Protein AF-0000000079194834 (afdb_homodimer)

pLDDT: mean 94.65, std 5.78, range [62.19, 98.75]

Organism: NCBI:txid347529

Solvent-accessible surface area (backbone atoms only — not comparable to full-atom values): 10210 Å² total; per-residue (Å²): 126,81,74,70,55,63,30,88,82,66,43,55,34,33,83,43,71,36,77,46,74,81,36,59,68,34,35,26,30,26,44,55,45,85,88,66,61,74,77,36,73,44,74,69,47,73,84,66,40,73,67,51,48,52,47,48,59,50,51,52,51,50,34,50,51,54,53,52,49,36,54,51,42,48,52,51,26,51,51,30,44,49,54,29,52,55,53,59,69,72,103,127,82,74,70,54,62,30,90,84,67,43,54,34,34,83,43,72,35,76,47,72,81,35,58,69,34,36,26,31,27,43,55,45,85,88,67,59,75,77,36,73,44,74,70,47,75,85,64,41,72,67,51,48,52,49,49,58,50,52,52,51,51,36,51,51,52,53,52,51,34,53,51,42,50,52,51,27,51,51,30,44,48,54,30,50,54,53,60,70,73,103

Structure (mmCIF, N/CA/C/O backbone):
data_AF-0000000079194834-model_v1
#
loop_
_entity.id
_entity.type
_entity.pdbx_description
1 polymer 'GRF-type domain-containing protein'
#
loop_
_atom_site.group_PDB
_atom_site.id
_atom_site.type_symbol
_atom_site.label_atom_id
_atom_site.label_alt_id
_atom_site.label_comp_id
_atom_site.label_asym_id
_atom_site.label_entity_id
_atom_site.label_seq_id
_atom_site.pdbx_PDB_ins_code
_atom_site.Cartn_x
_atom_site.Cartn_y
_atom_site.Cartn_z
_atom_site.occupancy
_atom_site.B_iso_or_equiv
_atom_site.auth_seq_id
_atom_site.auth_comp_id
_atom_site.auth_asym_id
_atom_site.auth_atom_id
_atom_site.pdbx_PDB_model_num
ATOM 1 N N . MET A 1 1 ? -18.844 7.949 21.25 1 62.19 1 MET A N 1
ATOM 2 C CA . MET A 1 1 ? -18.547 8.562 19.969 1 62.19 1 MET A CA 1
ATOM 3 C C . MET A 1 1 ? -19.75 9.359 19.453 1 62.19 1 MET A C 1
ATOM 5 O O . MET A 1 1 ? -20.891 8.992 19.703 1 62.19 1 MET A O 1
ATOM 9 N N . ALA A 1 2 ? -19.438 10.547 19.062 1 77.75 2 ALA A N 1
ATOM 10 C CA . ALA A 1 2 ? -20.531 11.375 18.578 1 77.75 2 ALA A CA 1
ATOM 11 C C . ALA A 1 2 ? -21.312 10.656 17.484 1 77.75 2 ALA A C 1
ATOM 13 O O . ALA A 1 2 ? -20.75 9.898 16.703 1 77.75 2 ALA A O 1
ATOM 14 N N . PRO A 1 3 ? -22.625 10.688 17.609 1 83.25 3 PRO A N 1
ATOM 15 C CA . PRO A 1 3 ? -23.406 10.039 16.562 1 83.25 3 PRO A CA 1
ATOM 16 C C . PRO A 1 3 ? -23.047 10.539 15.156 1 83.25 3 PRO A C 1
ATOM 18 O O . PRO A 1 3 ? -22.625 11.688 14.992 1 83.25 3 PRO A O 1
ATOM 21 N N . PRO A 1 4 ? -23.156 9.68 14.242 1 86.44 4 PRO A N 1
ATOM 22 C CA . PRO A 1 4 ? -22.859 10.125 12.875 1 86.44 4 PRO A CA 1
ATOM 23 C C . PRO A 1 4 ? -23.766 11.258 12.414 1 86.44 4 PRO A C 1
ATOM 25 O O . PRO A 1 4 ? -24.938 11.312 12.805 1 86.44 4 PRO A O 1
ATOM 28 N N . PRO A 1 5 ? -23.172 12.117 11.68 1 92.81 5 PRO A N 1
ATOM 29 C CA . PRO A 1 5 ? -23.969 13.234 11.18 1 92.81 5 PRO A CA 1
ATOM 30 C C . PRO A 1 5 ? -25.062 12.789 10.211 1 92.81 5 PRO A C 1
ATOM 32 O O . PRO A 1 5 ? -24.969 11.703 9.641 1 92.81 5 PRO A O 1
ATOM 35 N N . ARG A 1 6 ? -26.047 13.602 10.164 1 91.69 6 ARG A N 1
ATOM 36 C CA . ARG A 1 6 ? -27.094 13.367 9.164 1 91.69 6 ARG A CA 1
ATOM 37 C C . ARG A 1 6 ? -26.812 14.172 7.895 1 91.69 6 ARG A C 1
ATOM 39 O O . ARG A 1 6 ? -26.344 15.305 7.957 1 91.69 6 ARG A O 1
ATOM 46 N N . CYS A 1 7 ? -27.125 13.469 6.723 1 92.25 7 CYS A N 1
ATOM 47 C CA . CYS A 1 7 ? -26.859 14.18 5.477 1 92.25 7 CYS A CA 1
ATOM 48 C C . CYS A 1 7 ? -28 15.141 5.152 1 92.25 7 CYS A C 1
ATOM 50 O O . CYS A 1 7 ? -28.859 15.391 5.988 1 92.25 7 CYS A O 1
ATOM 52 N N . ASN A 1 8 ? -27.938 15.812 3.949 1 88.62 8 ASN A N 1
ATOM 53 C CA . ASN A 1 8 ? -28.875 16.844 3.543 1 88.62 8 ASN A CA 1
ATOM 54 C C . ASN A 1 8 ? -30.281 16.281 3.348 1 88.62 8 ASN A C 1
ATOM 56 O O . ASN A 1 8 ? -31.266 16.984 3.512 1 88.62 8 ASN A O 1
ATOM 60 N N . CYS A 1 9 ? -30.453 15 3.119 1 92.06 9 CYS A N 1
ATOM 61 C CA . CYS A 1 9 ? -31.75 14.375 2.867 1 92.06 9 CYS A CA 1
ATOM 62 C C . CYS A 1 9 ? -32.312 13.758 4.141 1 92.06 9 CYS A C 1
ATOM 64 O O . CYS A 1 9 ? -33.406 13.188 4.129 1 92.06 9 CYS A O 1
ATOM 66 N N . GLY A 1 10 ? -31.562 13.82 5.215 1 90.69 10 GLY A N 1
ATOM 67 C CA . GLY A 1 10 ? -32.031 13.344 6.508 1 90.69 10 GLY A CA 1
ATOM 68 C C . GLY A 1 10 ? -31.5 11.969 6.859 1 90.69 10 GLY A C 1
ATOM 69 O O . GLY A 1 10 ? -31.641 11.508 7.996 1 90.69 10 GLY A O 1
ATOM 70 N N . SER A 1 11 ? -30.844 11.383 5.969 1 91.62 11 SER A N 1
ATOM 71 C CA . SER A 1 11 ? -30.266 10.062 6.207 1 91.62 11 SER A CA 1
ATOM 72 C C . SER A 1 11 ? -28.984 10.156 7.023 1 91.62 11 SER A C 1
ATOM 74 O O . SER A 1 11 ? -28.375 11.227 7.121 1 91.62 11 SER A O 1
ATOM 76 N N . ILE A 1 12 ? -28.641 8.992 7.578 1 92.5 12 ILE A N 1
ATOM 77 C CA . ILE A 1 12 ? -27.438 8.953 8.383 1 92.5 12 ILE A CA 1
ATOM 78 C C . ILE A 1 12 ? -26.203 8.883 7.473 1 92.5 12 ILE A C 1
ATOM 80 O O . ILE A 1 12 ? -26.203 8.148 6.484 1 92.5 12 ILE A O 1
ATOM 84 N N . GLY A 1 13 ? -25.219 9.633 7.84 1 92.94 13 GLY A N 1
ATOM 85 C CA . GLY A 1 13 ? -23.969 9.594 7.082 1 92.94 13 GLY A CA 1
ATOM 86 C C . GLY A 1 13 ? -23.188 8.32 7.297 1 92.94 13 GLY A C 1
ATOM 87 O O . GLY A 1 13 ? -23.125 7.797 8.414 1 92.94 13 GLY A O 1
ATOM 88 N N . SER A 1 14 ? -22.609 7.828 6.215 1 93.62 14 SER A N 1
ATOM 89 C CA . SER A 1 14 ? -21.734 6.664 6.277 1 93.62 14 SER A CA 1
ATOM 90 C C . SER A 1 14 ? -20.281 7.047 6 1 93.62 14 SER A C 1
ATOM 92 O O . SER A 1 14 ? -20.016 7.918 5.168 1 93.62 14 SER A O 1
ATOM 94 N N . ILE A 1 15 ? -19.391 6.391 6.746 1 96.12 15 ILE A N 1
ATOM 95 C CA . ILE A 1 15 ? -17.984 6.719 6.578 1 96.12 15 ILE A CA 1
ATOM 96 C C . ILE A 1 15 ? -17.422 5.961 5.379 1 96.12 15 ILE A C 1
ATOM 98 O O . ILE A 1 15 ? -17.609 4.75 5.254 1 96.12 15 ILE A O 1
ATOM 102 N N . LYS A 1 16 ? -16.781 6.742 4.469 1 96 16 LYS A N 1
ATOM 103 C CA . LYS A 1 16 ? -16.078 6.199 3.309 1 96 16 LYS A CA 1
ATOM 104 C C . LYS A 1 16 ? -14.625 6.668 3.271 1 96 16 LYS A C 1
ATOM 106 O O . LYS A 1 16 ? -14.242 7.582 4.004 1 96 16 LYS A O 1
ATOM 111 N N . THR A 1 17 ? -13.898 5.906 2.502 1 98.06 17 THR A N 1
ATOM 112 C CA . THR A 1 17 ? -12.5 6.277 2.33 1 98.06 17 THR A CA 1
ATOM 113 C C . THR A 1 17 ? -12.258 6.836 0.931 1 98.06 17 THR A C 1
ATOM 115 O O . THR A 1 17 ? -12.672 6.234 -0.063 1 98.06 17 THR A O 1
ATOM 118 N N . SER A 1 18 ? -11.641 8.016 0.845 1 98.19 18 SER A N 1
ATOM 119 C CA . SER A 1 18 ? -11.273 8.633 -0.427 1 98.19 18 SER A CA 1
ATOM 120 C C . SER A 1 18 ? -9.945 8.078 -0.945 1 98.19 18 SER A C 1
ATOM 122 O O . SER A 1 18 ? -9.008 7.871 -0.173 1 98.19 18 SER A O 1
ATOM 124 N N . TRP A 1 19 ? -9.891 7.875 -2.23 1 98.12 19 TRP A N 1
ATOM 125 C CA . TRP A 1 19 ? -8.664 7.398 -2.848 1 98.12 19 TRP A CA 1
ATOM 126 C C . TRP A 1 19 ? -8.273 8.266 -4.039 1 98.12 19 TRP A C 1
ATOM 128 O O . TRP A 1 19 ? -7.586 7.809 -4.953 1 98.12 19 TRP A O 1
ATOM 138 N N . THR A 1 20 ? -8.75 9.414 -3.924 1 97.38 20 THR A N 1
ATOM 139 C CA . THR A 1 20 ? -8.352 10.383 -4.945 1 97.38 20 THR A CA 1
ATOM 140 C C . THR A 1 20 ? -6.91 10.828 -4.734 1 97.38 20 THR A C 1
ATOM 142 O O . THR A 1 20 ? -6.332 10.609 -3.668 1 97.38 20 THR A O 1
ATOM 145 N N . SER A 1 21 ? -6.309 11.5 -5.645 1 95.81 21 SER A N 1
ATOM 146 C CA . SER A 1 21 ? -4.914 11.93 -5.613 1 95.81 21 SER A CA 1
ATOM 147 C C . SER A 1 21 ? -4.668 12.922 -4.488 1 95.81 21 SER A C 1
ATOM 149 O O . SER A 1 21 ? -3.592 12.938 -3.887 1 95.81 21 SER A O 1
ATOM 151 N N . ARG A 1 22 ? -5.602 13.734 -4.172 1 96.31 22 ARG A N 1
ATOM 152 C CA . ARG A 1 22 ? -5.41 14.797 -3.184 1 96.31 22 ARG A CA 1
ATOM 153 C C . ARG A 1 22 ? -5.793 14.32 -1.787 1 96.31 22 ARG A C 1
ATOM 155 O O . ARG A 1 22 ? -5.445 14.953 -0.791 1 96.31 22 ARG A O 1
ATOM 162 N N . ASN A 1 23 ? -6.586 13.227 -1.711 1 98.25 23 ASN A N 1
ATOM 163 C CA . ASN A 1 23 ? -7.082 12.758 -0.423 1 98.25 23 ASN A CA 1
ATOM 164 C C . ASN A 1 23 ? -6.992 11.234 -0.31 1 98.25 23 ASN A C 1
ATOM 166 O O . ASN A 1 23 ? -7.977 10.578 0.031 1 98.25 23 ASN A O 1
ATOM 170 N N . PRO A 1 24 ? -5.828 10.734 -0.543 1 98.56 24 PRO A N 1
ATOM 171 C CA . PRO A 1 24 ? -5.75 9.273 -0.496 1 98.56 24 PRO A CA 1
ATOM 172 C C . PRO A 1 24 ? -5.863 8.719 0.924 1 98.56 24 PRO A C 1
ATOM 174 O O . PRO A 1 24 ? -5.066 9.078 1.794 1 98.56 24 PRO A O 1
ATOM 177 N N . GLY A 1 25 ? -6.82 7.906 1.105 1 98.5 25 GLY A N 1
ATOM 178 C CA . GLY A 1 25 ? -6.969 7.246 2.395 1 98.5 25 GLY A CA 1
ATOM 179 C C . GLY A 1 25 ? -7.766 8.07 3.393 1 98.5 25 GLY A C 1
ATOM 180 O O . GLY A 1 25 ? -8.047 7.605 4.5 1 98.5 25 GLY A O 1
ATOM 181 N N . ARG A 1 26 ? -8.078 9.305 3.039 1 98.75 26 ARG A N 1
ATOM 182 C CA . ARG A 1 26 ? -8.797 10.195 3.941 1 98.75 26 ARG A CA 1
ATOM 183 C C . ARG A 1 26 ? -10.25 9.766 4.094 1 98.75 26 ARG A C 1
ATOM 185 O O . ARG A 1 26 ? -10.906 9.406 3.111 1 98.75 26 ARG A O 1
ATOM 192 N N . ARG A 1 27 ? -10.695 9.906 5.355 1 98.31 27 ARG A N 1
ATOM 193 C CA . ARG A 1 27 ? -12.07 9.477 5.598 1 98.31 27 ARG A CA 1
ATOM 194 C C . ARG A 1 27 ? -13.031 10.664 5.555 1 98.31 27 ARG A C 1
ATOM 196 O O . ARG A 1 27 ? -12.648 11.789 5.887 1 98.31 27 ARG A O 1
ATOM 203 N N . PHE A 1 28 ? -14.242 10.266 5.043 1 97.5 28 PHE A N 1
ATOM 204 C CA . PHE A 1 28 ? -15.297 11.266 4.988 1 97.5 28 PHE A CA 1
ATOM 205 C C . PHE A 1 28 ? -16.672 10.625 5.164 1 97.5 28 PHE A C 1
ATOM 207 O O . PHE A 1 28 ? -16.828 9.422 4.941 1 97.5 28 PHE A O 1
ATOM 214 N N . TYR A 1 29 ? -17.609 11.406 5.645 1 96.38 29 TYR A N 1
ATOM 215 C CA . TYR A 1 29 ? -19.016 10.984 5.715 1 96.38 29 TYR A CA 1
ATOM 216 C C . TYR A 1 29 ? -19.719 11.242 4.395 1 96.38 29 TYR A C 1
ATOM 218 O O . TYR A 1 29 ? -19.562 12.305 3.791 1 96.38 29 TYR A O 1
ATOM 226 N N . SER A 1 30 ? -20.422 10.172 4.008 1 95.25 30 SER A N 1
ATOM 227 C CA . SER A 1 30 ? -21.266 10.289 2.824 1 95.25 30 SER A CA 1
ATOM 228 C C . SER A 1 30 ? -22.672 9.742 3.092 1 95.25 30 SER A C 1
ATOM 230 O O . SER A 1 30 ? -22.891 9.078 4.102 1 95.25 30 SER A O 1
ATOM 232 N N . CYS A 1 31 ? -23.531 10.195 2.188 1 95.31 31 CYS A N 1
ATOM 233 C CA . CYS A 1 31 ? -24.922 9.758 2.295 1 95.31 31 CYS A CA 1
ATOM 234 C C . CYS A 1 31 ? -25.031 8.242 2.17 1 95.31 31 CYS A C 1
ATOM 236 O O . CYS A 1 31 ? -24.391 7.645 1.295 1 95.31 31 CYS A O 1
ATOM 238 N N . SER A 1 32 ? -25.828 7.715 3.062 1 91.38 32 SER A N 1
ATOM 239 C CA . SER A 1 32 ? -25.953 6.262 3.123 1 91.38 32 SER A CA 1
ATOM 240 C C . SER A 1 32 ? -27.016 5.754 2.164 1 91.38 32 SER A C 1
ATOM 242 O O . SER A 1 32 ? -27.219 4.543 2.025 1 91.38 32 SER A O 1
ATOM 244 N N . ASN A 1 33 ? -27.688 6.734 1.607 1 88 33 ASN A N 1
ATOM 245 C CA . ASN A 1 33 ? -28.703 6.324 0.656 1 88 33 ASN A CA 1
ATOM 246 C C . ASN A 1 33 ? -28.094 5.711 -0.599 1 88 33 ASN A C 1
ATOM 248 O O . ASN A 1 33 ? -27.531 6.418 -1.432 1 88 33 ASN A O 1
ATOM 252 N N . LYS A 1 34 ? -28.234 4.453 -0.731 1 83.75 34 LYS A N 1
ATOM 253 C CA . LYS A 1 34 ? -27.594 3.721 -1.823 1 83.75 34 LYS A CA 1
ATOM 254 C C . LYS A 1 34 ? -28.25 4.047 -3.16 1 83.75 34 LYS A C 1
ATOM 256 O O . LYS A 1 34 ? -27.609 3.994 -4.207 1 83.75 34 LYS A O 1
ATOM 261 N N . GLU A 1 35 ? -29.562 4.352 -3.164 1 83.88 35 GLU A N 1
ATOM 262 C CA . GLU A 1 35 ? -30.328 4.582 -4.383 1 83.88 35 GLU A CA 1
ATOM 263 C C . GLU A 1 35 ? -30.156 6.012 -4.883 1 83.88 35 GLU A C 1
ATOM 265 O O . GLU A 1 35 ? -29.953 6.238 -6.074 1 83.88 35 GLU A O 1
ATOM 270 N N . GLN A 1 36 ? -30.234 6.969 -4.062 1 83.88 36 GLN A N 1
ATOM 271 C CA . GLN A 1 36 ? -30.141 8.383 -4.398 1 83.88 36 GLN A CA 1
ATOM 272 C C . GLN A 1 36 ? -29.266 9.133 -3.398 1 83.88 36 GLN A C 1
ATOM 274 O O . GLN A 1 36 ? -29.766 9.68 -2.412 1 83.88 36 GLN A O 1
ATOM 279 N N . ARG A 1 37 ? -27.953 9.227 -3.721 1 87.94 37 ARG A N 1
ATOM 280 C CA . ARG A 1 37 ? -27.062 9.961 -2.82 1 87.94 37 ARG A CA 1
ATOM 281 C C . ARG A 1 37 ? -27.266 11.469 -2.957 1 87.94 37 ARG A C 1
ATOM 283 O O . ARG A 1 37 ? -27.375 11.984 -4.07 1 87.94 37 ARG A O 1
ATOM 290 N N . CYS A 1 38 ? -27.422 12.195 -1.874 1 92.88 38 CYS A N 1
ATOM 291 C CA . CYS A 1 38 ? -27.734 13.617 -1.927 1 92.88 38 CYS A CA 1
ATOM 292 C C . CYS A 1 38 ? -26.484 14.461 -2.094 1 92.88 38 CYS A C 1
ATOM 294 O O . CYS A 1 38 ? -26.531 15.688 -1.996 1 92.88 38 CYS A O 1
ATOM 296 N N . GLY A 1 39 ? -25.328 13.844 -2.271 1 90.19 39 GLY A N 1
ATOM 297 C CA . GLY A 1 39 ? -24.094 14.562 -2.535 1 90.19 39 GLY A CA 1
ATOM 298 C C . GLY A 1 39 ? -23.438 15.078 -1.274 1 90.19 39 GLY A C 1
ATOM 299 O O . GLY A 1 39 ? -22.5 15.883 -1.345 1 90.19 39 GLY A O 1
ATOM 300 N N . PHE A 1 40 ? -24.031 14.656 -0.082 1 93.94 40 PHE A N 1
ATOM 301 C CA . PHE A 1 40 ? -23.484 15.094 1.198 1 93.94 40 PHE A CA 1
ATOM 302 C C . PHE A 1 40 ? -22.062 14.562 1.389 1 93.94 40 PHE A C 1
ATOM 304 O O . PHE A 1 40 ? -21.797 13.383 1.162 1 93.94 40 PHE A O 1
ATOM 311 N N . ILE A 1 41 ? -21.094 15.516 1.728 1 94.81 41 ILE A N 1
ATOM 312 C CA . ILE A 1 41 ? -19.719 15.148 2.061 1 94.81 41 ILE A CA 1
ATOM 313 C C . ILE A 1 41 ? -19.234 15.984 3.242 1 94.81 41 ILE A C 1
ATOM 315 O O . ILE A 1 41 ? -19.375 17.219 3.242 1 94.81 41 ILE A O 1
ATOM 319 N N . ARG A 1 42 ? -18.812 15.25 4.18 1 95.94 42 ARG A N 1
ATOM 320 C CA . ARG A 1 42 ? -18.172 15.883 5.324 1 95.94 42 ARG A CA 1
ATOM 321 C C . ARG A 1 42 ? -16.906 15.117 5.73 1 95.94 42 ARG A C 1
ATOM 323 O O . ARG A 1 42 ? -16.984 13.961 6.152 1 95.94 42 ARG A O 1
ATOM 330 N N . TRP A 1 43 ? -15.844 15.906 5.742 1 97.19 43 TRP A N 1
ATOM 331 C CA . TRP A 1 43 ? -14.578 15.25 6.02 1 97.19 43 TRP A CA 1
ATOM 332 C C . TRP A 1 43 ? -14.477 14.852 7.488 1 97.19 43 TRP A C 1
ATOM 334 O O . TRP A 1 43 ? -14.844 15.633 8.375 1 97.19 43 TRP A O 1
ATOM 344 N N . PHE A 1 44 ? -14.086 13.609 7.59 1 97 44 PHE A N 1
ATOM 345 C CA . PHE A 1 44 ? -13.836 13.062 8.922 1 97 44 PHE A CA 1
ATOM 346 C C . PHE A 1 44 ? -12.406 13.344 9.359 1 97 44 PHE A C 1
ATOM 348 O O . PHE A 1 44 ? -12.172 13.734 10.508 1 97 44 PHE A O 1
ATOM 355 N N . ASP A 1 45 ? -11.492 13.219 8.5 1 98.06 45 ASP A N 1
ATOM 356 C CA . ASP A 1 45 ? -10.07 13.438 8.758 1 98.06 45 ASP A CA 1
ATOM 357 C C . ASP A 1 45 ? -9.633 14.812 8.25 1 98.06 45 ASP A C 1
ATOM 359 O O . ASP A 1 45 ? -10.211 15.344 7.301 1 98.06 45 ASP A O 1
ATOM 363 N N . PRO A 1 46 ? -8.555 15.336 8.906 1 97.75 46 PRO A N 1
ATOM 364 C CA . PRO A 1 46 ? -7.93 16.516 8.305 1 97.75 46 PRO A CA 1
ATOM 365 C C . PRO A 1 46 ? -7.27 16.219 6.961 1 97.75 46 PRO A C 1
ATOM 367 O O . PRO A 1 46 ? -7.188 15.047 6.555 1 97.75 46 PRO A O 1
ATOM 370 N N . PRO A 1 47 ? -6.828 17.281 6.289 1 97.81 47 PRO A N 1
ATOM 371 C CA . PRO A 1 47 ? -6.133 17.031 5.023 1 97.81 47 PRO A CA 1
ATOM 372 C C . PRO A 1 47 ? -4.891 16.172 5.191 1 97.81 47 PRO A C 1
ATOM 374 O O . PRO A 1 47 ? -4.215 16.234 6.219 1 97.81 47 PRO A O 1
ATOM 377 N N . MET A 1 48 ? -4.633 15.5 4.145 1 98.31 48 MET A N 1
ATOM 378 C CA . MET A 1 48 ? -3.457 14.641 4.148 1 98.31 48 MET A CA 1
ATOM 379 C C . MET A 1 48 ? -2.18 15.453 3.982 1 98.31 48 MET A C 1
ATOM 381 O O . MET A 1 48 ? -2.17 16.469 3.279 1 98.31 48 MET A O 1
ATOM 385 N N . CYS A 1 49 ? -1.179 14.906 4.641 1 98.25 49 CYS A N 1
ATOM 386 C CA . CYS A 1 49 ? 0.109 15.586 4.512 1 98.25 49 CYS A CA 1
ATOM 387 C C . CYS A 1 49 ? 0.714 15.336 3.133 1 98.25 49 CYS A C 1
ATOM 389 O O . CYS A 1 49 ? 0.396 14.344 2.479 1 98.25 49 CYS A O 1
ATOM 391 N N . SER A 1 50 ? 1.56 16.203 2.682 1 97.75 50 SER A N 1
ATOM 392 C CA . SER A 1 50 ? 2.07 16.219 1.313 1 97.75 50 SER A CA 1
ATOM 393 C C . SER A 1 50 ? 2.764 14.906 0.962 1 97.75 50 SER A C 1
ATOM 395 O O . SER A 1 50 ? 2.572 14.367 -0.131 1 97.75 50 SER A O 1
ATOM 397 N N . ARG A 1 51 ? 3.6 14.422 1.825 1 98.31 51 ARG A N 1
ATOM 398 C CA . ARG A 1 51 ? 4.359 13.203 1.553 1 98.31 51 ARG A CA 1
ATOM 399 C C . ARG A 1 51 ? 3.432 12.023 1.315 1 98.31 51 ARG A C 1
ATOM 401 O O . ARG A 1 51 ? 3.674 11.203 0.425 1 98.31 51 ARG A O 1
ATOM 408 N N . SER A 1 52 ? 2.361 11.93 2.078 1 98.25 52 SER A N 1
ATOM 409 C CA . SER A 1 52 ? 1.444 10.797 1.942 1 98.25 52 SER A CA 1
ATOM 410 C C . SER A 1 52 ? 0.709 10.844 0.607 1 98.25 52 SER A C 1
ATOM 412 O O . SER A 1 52 ? 0.32 9.805 0.072 1 98.25 52 SER A O 1
ATOM 414 N N . MET A 1 53 ? 0.561 12 0.016 1 98.44 53 MET A N 1
ATOM 415 C CA . MET A 1 53 ? -0.121 12.133 -1.269 1 98.44 53 MET A CA 1
ATOM 41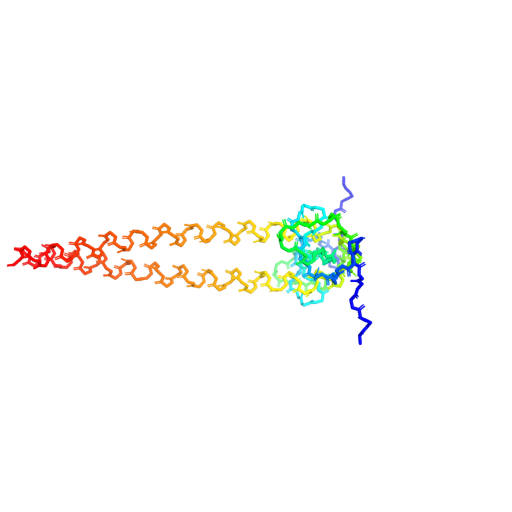6 C C . MET A 1 53 ? 0.743 11.594 -2.402 1 98.44 53 MET A C 1
ATOM 418 O O . MET A 1 53 ? 0.256 11.383 -3.514 1 98.44 53 MET A O 1
ATOM 422 N N . GLU A 1 54 ? 1.936 11.336 -2.092 1 98.06 54 GLU A N 1
ATOM 423 C CA . GLU A 1 54 ? 2.852 10.719 -3.049 1 98.06 54 GLU A CA 1
ATOM 424 C C . GLU A 1 54 ? 3.004 9.227 -2.781 1 98.06 54 GLU A C 1
ATOM 426 O O . GLU A 1 54 ? 2.91 8.414 -3.705 1 98.06 54 GLU A O 1
ATOM 431 N N . VAL A 1 55 ? 3.158 8.961 -1.498 1 98.62 55 VAL A N 1
ATOM 432 C CA . VAL A 1 55 ? 3.533 7.613 -1.09 1 98.62 55 VAL A CA 1
ATOM 433 C C . VAL A 1 55 ? 2.348 6.668 -1.272 1 98.62 55 VAL A C 1
ATOM 435 O O . VAL A 1 55 ? 2.502 5.562 -1.794 1 98.62 55 VAL A O 1
ATOM 438 N N . ILE A 1 56 ? 1.181 7.082 -0.873 1 98.75 56 ILE A N 1
ATOM 439 C CA . ILE A 1 56 ? 0.025 6.191 -0.834 1 98.75 56 ILE A CA 1
ATOM 440 C C . ILE A 1 56 ? -0.359 5.781 -2.254 1 98.75 56 ILE A C 1
ATOM 442 O O . ILE A 1 56 ? -0.508 4.594 -2.545 1 98.75 56 ILE A O 1
ATOM 446 N N . PRO A 1 57 ? -0.447 6.766 -3.201 1 98.5 57 PRO A N 1
ATOM 447 C CA . PRO A 1 57 ? -0.72 6.324 -4.57 1 98.5 57 PRO A CA 1
ATOM 448 C C . PRO A 1 57 ? 0.349 5.379 -5.113 1 98.5 57 PRO A C 1
ATOM 450 O O . PRO A 1 57 ? 0.035 4.449 -5.859 1 98.5 57 PRO A O 1
ATOM 453 N N . GLY A 1 58 ? 1.542 5.582 -4.824 1 98.38 58 GLY A N 1
ATOM 454 C CA . GLY A 1 58 ? 2.611 4.684 -5.227 1 98.38 58 GLY A CA 1
ATOM 455 C C . GLY A 1 58 ? 2.428 3.27 -4.711 1 98.38 58 GLY A C 1
ATOM 456 O O . GLY A 1 58 ? 2.547 2.307 -5.469 1 98.38 58 GLY A O 1
ATOM 457 N N . LEU A 1 59 ? 2.109 3.215 -3.477 1 98.19 59 LEU A N 1
ATOM 458 C CA . LEU A 1 59 ? 1.896 1.915 -2.852 1 98.19 59 LEU A CA 1
ATOM 459 C C . LEU A 1 59 ? 0.683 1.214 -3.453 1 98.19 59 LEU A C 1
ATOM 461 O O . LEU A 1 59 ? 0.712 0.003 -3.686 1 98.19 59 LEU A O 1
ATOM 465 N N . LEU A 1 60 ? -0.365 1.954 -3.686 1 97.88 60 LEU A N 1
ATOM 466 C CA . LEU A 1 60 ? -1.556 1.396 -4.316 1 97.88 60 LEU A CA 1
ATOM 467 C C . LEU A 1 60 ? -1.229 0.841 -5.699 1 97.88 60 LEU A C 1
ATOM 469 O O . LEU A 1 60 ? -1.64 -0.271 -6.039 1 97.88 60 LEU A O 1
ATOM 473 N N . ASN A 1 61 ? -0.497 1.577 -6.43 1 98.12 61 ASN A N 1
ATOM 474 C CA . ASN A 1 61 ? -0.102 1.128 -7.762 1 98.12 61 ASN A CA 1
ATOM 475 C C . ASN A 1 61 ? 0.749 -0.138 -7.695 1 98.12 61 ASN A C 1
ATOM 477 O O . ASN A 1 61 ? 0.55 -1.065 -8.484 1 98.12 61 ASN A O 1
ATOM 481 N N . SER A 1 62 ? 1.666 -0.097 -6.812 1 97.94 62 SER A N 1
ATOM 482 C CA . SER A 1 62 ? 2.502 -1.281 -6.637 1 97.94 62 SER A CA 1
ATOM 483 C C . SER A 1 62 ? 1.662 -2.5 -6.266 1 97.94 62 SER A C 1
ATOM 485 O O . SER A 1 62 ? 1.862 -3.586 -6.812 1 97.94 62 SER A O 1
ATOM 487 N N . LYS A 1 63 ? 0.808 -2.34 -5.336 1 97.69 63 LYS A N 1
ATOM 488 C CA . LYS A 1 63 ? -0.069 -3.436 -4.93 1 97.69 63 LYS A CA 1
ATOM 489 C C . LYS A 1 63 ? -0.879 -3.959 -6.113 1 97.69 63 LYS A C 1
ATOM 491 O O . LYS A 1 63 ? -1.011 -5.172 -6.293 1 97.69 63 LYS A O 1
ATOM 496 N N . ASN A 1 64 ? -1.411 -3.041 -6.891 1 97.56 64 ASN A N 1
ATOM 497 C CA . ASN A 1 64 ? -2.191 -3.432 -8.062 1 97.56 64 ASN A CA 1
ATOM 498 C C . ASN A 1 64 ? -1.36 -4.258 -9.039 1 97.56 64 ASN A C 1
ATOM 500 O O . ASN A 1 64 ? -1.863 -5.211 -9.633 1 97.56 64 ASN A O 1
ATOM 504 N N . GLN A 1 65 ? -0.174 -3.887 -9.18 1 97.81 65 GLN A N 1
ATOM 505 C CA . GLN A 1 65 ? 0.722 -4.617 -10.07 1 97.81 65 GLN A CA 1
ATOM 506 C C . GLN A 1 65 ? 0.934 -6.047 -9.578 1 97.81 65 GLN A C 1
ATOM 508 O O . GLN A 1 65 ? 0.88 -6.992 -10.367 1 97.81 65 GLN A O 1
ATOM 513 N N . VAL A 1 66 ? 1.174 -6.148 -8.312 1 97.94 66 VAL A N 1
ATOM 514 C CA . VAL A 1 66 ? 1.396 -7.469 -7.73 1 97.94 66 VAL A CA 1
ATOM 515 C C . VAL A 1 66 ? 0.116 -8.297 -7.824 1 97.94 66 VAL A C 1
ATOM 517 O O . VAL A 1 66 ? 0.167 -9.5 -8.078 1 97.94 66 VAL A O 1
ATOM 520 N N . ASP A 1 67 ? -1.019 -7.676 -7.688 1 97.38 67 ASP A N 1
ATOM 521 C CA . ASP A 1 67 ? -2.307 -8.352 -7.809 1 97.38 67 ASP A CA 1
ATOM 522 C C . ASP A 1 67 ? -2.518 -8.883 -9.227 1 97.38 67 ASP A C 1
ATOM 524 O O . ASP A 1 67 ? -3.039 -9.984 -9.406 1 97.38 67 ASP A O 1
ATOM 528 N N . ALA A 1 68 ? -2.146 -8.117 -10.18 1 97.69 68 ALA A N 1
ATOM 529 C CA . ALA A 1 68 ? -2.238 -8.562 -11.57 1 97.69 68 ALA A CA 1
ATOM 530 C C . ALA A 1 68 ? -1.351 -9.781 -11.82 1 97.69 68 ALA A C 1
ATOM 532 O O . ALA A 1 68 ? -1.748 -10.711 -12.516 1 97.69 68 ALA A O 1
ATOM 533 N N . LYS A 1 69 ? -0.175 -9.75 -11.281 1 97.81 69 LYS A N 1
ATOM 534 C CA . LYS A 1 69 ? 0.772 -10.844 -11.461 1 97.81 69 LYS A CA 1
ATOM 535 C C . LYS A 1 69 ? 0.223 -12.148 -10.883 1 97.81 69 LYS A C 1
ATOM 537 O O . LYS A 1 69 ? 0.424 -13.219 -11.453 1 97.81 69 LYS A O 1
ATOM 542 N N . ILE A 1 70 ? -0.444 -11.977 -9.719 1 97.56 70 ILE A N 1
ATOM 543 C CA . ILE A 1 70 ? -0.97 -13.188 -9.109 1 97.56 70 ILE A CA 1
ATOM 544 C C . ILE A 1 70 ? -1.997 -13.836 -10.031 1 97.56 70 ILE A C 1
ATOM 546 O O . ILE A 1 70 ? -2.047 -15.062 -10.156 1 97.56 70 ILE A O 1
ATOM 550 N N . LYS A 1 71 ? -2.863 -13.047 -10.648 1 97.31 71 LYS A N 1
ATOM 551 C CA . LYS A 1 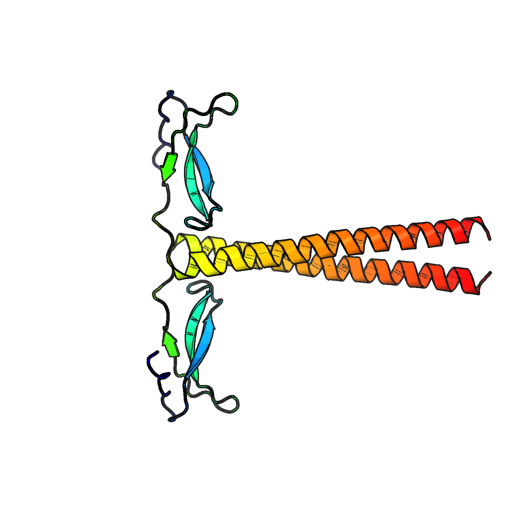71 ? -3.859 -13.57 -11.586 1 97.31 71 LYS A CA 1
ATOM 552 C C . LYS A 1 71 ? -3.193 -14.297 -12.75 1 97.31 71 LYS A C 1
ATOM 554 O O . LYS A 1 71 ? -3.646 -15.367 -13.164 1 97.31 71 LYS A O 1
ATOM 559 N N . GLU A 1 72 ? -2.168 -13.742 -13.219 1 97.38 72 GLU A N 1
ATOM 560 C CA . GLU A 1 72 ? -1.428 -14.328 -14.328 1 97.38 72 GLU A CA 1
ATOM 561 C C . GLU A 1 72 ? -0.85 -15.695 -13.945 1 97.38 72 GLU A C 1
ATOM 563 O O . GLU A 1 72 ? -1.009 -16.672 -14.68 1 97.38 72 GLU A O 1
ATOM 568 N N . VAL A 1 73 ? -0.225 -15.727 -12.781 1 97.88 73 VAL A N 1
ATOM 569 C CA . VAL A 1 73 ? 0.437 -16.953 -12.352 1 97.88 73 VAL A CA 1
ATOM 570 C C . VAL A 1 73 ? -0.608 -18.031 -12.062 1 97.88 73 VAL A C 1
ATOM 572 O O . VAL A 1 73 ? -0.377 -19.219 -12.32 1 97.88 73 VAL A O 1
ATOM 575 N N . GLU A 1 74 ? -1.657 -17.609 -11.531 1 97.88 74 GLU A N 1
ATOM 576 C CA . GLU A 1 74 ? -2.742 -18.562 -11.289 1 97.88 74 GLU A CA 1
ATOM 577 C C . GLU A 1 74 ? -3.256 -19.156 -1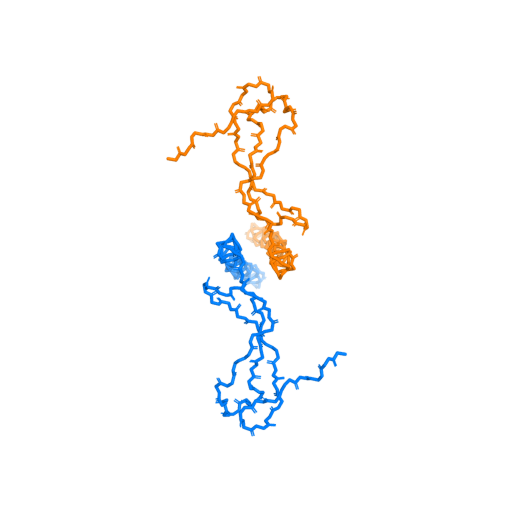2.594 1 97.88 74 GLU A C 1
ATOM 579 O O . GLU A 1 74 ? -3.547 -20.344 -12.672 1 97.88 74 GLU A O 1
ATOM 584 N N . HIS A 1 75 ? -3.408 -18.312 -13.578 1 97.94 75 HIS A N 1
ATOM 585 C CA . HIS A 1 75 ? -3.832 -18.781 -14.891 1 97.94 75 HIS A CA 1
ATOM 586 C C . HIS A 1 75 ? -2.84 -19.781 -15.469 1 97.94 75 HIS A C 1
ATOM 588 O O . HIS A 1 75 ? -3.238 -20.828 -16 1 97.94 75 HIS A O 1
ATOM 594 N N . GLU A 1 76 ? -1.639 -19.484 -15.32 1 97.5 76 GLU A N 1
ATOM 595 C CA . GLU A 1 76 ? -0.585 -20.375 -15.789 1 97.5 76 GLU A CA 1
ATOM 596 C C . GLU A 1 76 ? -0.636 -21.719 -15.062 1 97.5 76 GLU A C 1
ATOM 598 O O . GLU A 1 76 ? -0.518 -22.781 -15.688 1 97.5 76 GLU A O 1
ATOM 603 N N . ALA A 1 77 ? -0.799 -21.578 -13.742 1 97.94 77 ALA A N 1
ATOM 604 C CA . ALA A 1 77 ? -0.891 -22.812 -12.953 1 97.94 77 ALA A CA 1
ATOM 605 C C . ALA A 1 77 ? -2.059 -23.672 -13.414 1 97.94 77 ALA A C 1
ATOM 607 O O . ALA A 1 77 ? -1.936 -24.891 -13.508 1 97.94 77 ALA A O 1
ATOM 608 N N . ARG A 1 78 ? -3.129 -23.125 -13.695 1 97.69 78 ARG A N 1
ATOM 609 C CA . ARG A 1 78 ? -4.309 -23.844 -14.172 1 97.69 78 ARG A CA 1
ATOM 610 C C . ARG A 1 78 ? -4.039 -24.516 -15.508 1 97.69 78 ARG A C 1
ATOM 612 O O . ARG A 1 78 ? -4.469 -25.656 -15.734 1 97.69 78 ARG A O 1
ATOM 619 N N . LYS A 1 79 ? -3.367 -23.781 -16.344 1 97.88 79 LYS A N 1
ATOM 620 C CA . LYS A 1 79 ? -3.012 -24.328 -17.656 1 97.88 79 LYS A CA 1
ATOM 621 C C . LYS A 1 79 ? -2.154 -25.594 -17.5 1 97.88 79 LYS A C 1
ATOM 623 O O . LYS A 1 79 ? -2.42 -26.609 -18.125 1 97.88 79 LYS A O 1
ATOM 628 N N . TRP A 1 80 ? -1.209 -25.516 -16.594 1 97.62 80 TRP A N 1
ATOM 629 C CA . TRP A 1 80 ? -0.322 -26.656 -16.391 1 97.62 80 TRP A CA 1
ATOM 630 C C . TRP A 1 80 ? -1.073 -27.828 -15.758 1 97.62 80 TRP A C 1
ATOM 632 O O . TRP A 1 80 ? -0.836 -28.984 -16.109 1 97.62 80 TRP A O 1
ATOM 642 N N . LYS A 1 81 ? -1.903 -27.609 -14.875 1 97.19 81 LYS A N 1
ATOM 643 C CA . LYS A 1 81 ? -2.75 -28.641 -14.273 1 97.19 81 LYS A CA 1
ATOM 644 C C . LYS A 1 81 ? -3.609 -29.328 -15.328 1 97.19 81 LYS A C 1
ATOM 646 O O . LYS A 1 81 ? -3.689 -30.562 -15.359 1 97.19 81 LYS A O 1
ATOM 651 N N . LEU A 1 82 ? -4.188 -28.578 -16.188 1 97.31 82 LEU A N 1
ATOM 652 C CA . LEU A 1 82 ? -5.02 -29.109 -17.25 1 97.31 82 LEU A CA 1
ATOM 653 C C . LEU A 1 82 ? -4.195 -29.969 -18.203 1 97.31 82 LEU A C 1
ATOM 655 O O . LEU A 1 82 ? -4.609 -31.078 -18.578 1 97.31 82 LEU A O 1
ATOM 659 N N . LEU A 1 83 ? -3.096 -29.391 -18.594 1 96.44 83 LEU A N 1
ATOM 660 C CA . LEU A 1 83 ? -2.207 -30.125 -19.484 1 96.44 83 LEU A CA 1
ATOM 661 C C . LEU A 1 83 ? -1.781 -31.453 -18.844 1 96.44 83 LEU A C 1
ATOM 663 O O . LEU A 1 83 ? -1.731 -32.469 -19.516 1 96.44 83 LEU A O 1
ATOM 667 N N . PHE A 1 84 ? -1.465 -31.453 -17.562 1 97.12 84 PHE A N 1
ATOM 668 C CA . PHE A 1 84 ? -1.103 -32.656 -16.828 1 97.12 84 PHE A CA 1
ATOM 669 C C . PHE A 1 84 ? -2.246 -33.656 -16.844 1 97.12 84 PHE A C 1
ATOM 671 O O . PHE A 1 84 ? -2.043 -34.844 -17.156 1 97.12 84 PHE A O 1
ATOM 678 N N . PHE A 1 85 ? -3.439 -33.25 -16.625 1 96.19 85 PHE A N 1
ATOM 679 C CA . PHE A 1 85 ? -4.59 -34.156 -16.562 1 96.19 85 PHE A CA 1
ATOM 680 C C . PHE A 1 85 ? -4.922 -34.688 -17.938 1 96.19 85 PHE A C 1
ATOM 682 O O . PHE A 1 85 ? -5.266 -35.875 -18.078 1 96.19 85 PHE A O 1
ATOM 689 N N . ILE A 1 86 ? -4.812 -33.844 -18.953 1 95.56 86 ILE A N 1
ATOM 690 C CA . ILE A 1 86 ? -5.059 -34.281 -20.328 1 95.56 86 ILE A CA 1
ATOM 691 C C . ILE A 1 86 ? -4.062 -35.375 -20.719 1 95.56 86 ILE A C 1
ATOM 693 O O . ILE A 1 86 ? -4.445 -36.406 -21.297 1 95.56 86 ILE A O 1
ATOM 697 N N . THR A 1 87 ? -2.816 -35.188 -20.312 1 94.25 87 THR A N 1
ATOM 698 C CA . THR A 1 87 ? -1.79 -36.188 -20.625 1 94.25 87 THR A CA 1
ATOM 699 C C . THR A 1 87 ? -2.039 -37.469 -19.859 1 94.25 87 THR A C 1
ATOM 701 O O . THR A 1 87 ? -1.795 -38.562 -20.375 1 94.25 87 THR A O 1
ATOM 704 N N . CYS A 1 88 ? -2.57 -37.375 -18.625 1 92.56 88 CYS A N 1
ATOM 705 C CA . CYS A 1 88 ? -2.855 -38.531 -17.812 1 92.56 88 CYS A CA 1
ATOM 706 C C . CYS A 1 88 ? -3.992 -39.344 -18.422 1 92.56 88 CYS A C 1
ATOM 708 O O . CYS A 1 88 ? -3.963 -40.594 -18.375 1 92.56 88 CYS A O 1
ATOM 710 N N . VAL A 1 89 ? -4.91 -38.781 -19.031 1 92.56 89 VAL A N 1
ATOM 711 C CA . VAL A 1 89 ? -6.062 -39.469 -19.609 1 92.56 89 VAL A CA 1
ATOM 712 C C . VAL A 1 89 ? -5.652 -40.188 -20.906 1 92.56 89 VAL A C 1
ATOM 714 O O . VAL A 1 89 ? -6.188 -41.219 -21.25 1 92.56 89 VAL A O 1
ATOM 717 N N . ILE A 1 90 ? -4.742 -39.594 -21.594 1 88.5 90 ILE A N 1
ATOM 718 C CA . ILE A 1 90 ? -4.301 -40.125 -22.875 1 88.5 90 ILE A CA 1
ATOM 719 C C . ILE A 1 90 ? -3.412 -41.344 -22.656 1 88.5 90 ILE A C 1
ATOM 721 O O . ILE A 1 90 ? -3.32 -42.219 -23.516 1 88.5 90 ILE A O 1
ATOM 725 N N . ILE A 1 91 ? -2.9 -41.5 -21.469 1 76.69 91 ILE A N 1
ATOM 726 C CA . ILE A 1 91 ? -2.086 -42.688 -21.172 1 76.69 91 ILE A CA 1
ATOM 727 C C . ILE A 1 91 ? -2.99 -43.875 -20.844 1 76.69 91 ILE A C 1
ATOM 729 O O . ILE A 1 91 ? -2.746 -45 -21.312 1 76.69 91 ILE A O 1
ATOM 733 N N . MET B 1 1 ? 18.562 23.281 -5.844 1 62.22 1 MET B N 1
ATOM 734 C CA . MET B 1 1 ? 18.266 22.547 -4.613 1 62.22 1 MET B CA 1
ATOM 735 C C . MET B 1 1 ? 19.422 22.625 -3.631 1 62.22 1 MET B C 1
ATOM 737 O O . MET B 1 1 ? 20.594 22.672 -4.039 1 62.22 1 MET B O 1
ATOM 741 N N . ALA B 1 2 ? 19.078 22.969 -2.445 1 78 2 ALA B N 1
ATOM 742 C CA . ALA B 1 2 ? 20.156 23.078 -1.459 1 78 2 ALA B CA 1
ATOM 743 C C . ALA B 1 2 ? 21 21.812 -1.413 1 78 2 ALA B C 1
ATOM 745 O O . ALA B 1 2 ? 20.484 20.703 -1.617 1 78 2 ALA B O 1
ATOM 746 N N . PRO B 1 3 ? 22.281 21.984 -1.409 1 82.94 3 PRO B N 1
ATOM 747 C CA . PRO B 1 3 ? 23.125 20.797 -1.337 1 82.94 3 PRO B CA 1
ATOM 748 C C . PRO B 1 3 ? 22.781 19.906 -0.148 1 82.94 3 PRO B C 1
ATOM 750 O O . PRO B 1 3 ? 22.328 20.391 0.887 1 82.94 3 PRO B O 1
ATOM 753 N N . PRO B 1 4 ? 22.984 18.672 -0.358 1 86.44 4 PRO B N 1
ATOM 754 C CA . PRO B 1 4 ? 22.703 17.781 0.774 1 86.44 4 PRO B CA 1
ATOM 755 C C . PRO B 1 4 ? 23.578 18.078 1.984 1 86.44 4 PRO B C 1
ATOM 757 O O . PRO B 1 4 ? 24.734 18.5 1.827 1 86.44 4 PRO B O 1
ATOM 760 N N . PRO B 1 5 ? 22.984 17.938 3.096 1 92.69 5 PRO B N 1
ATOM 761 C CA . PRO B 1 5 ? 23.75 18.188 4.316 1 92.69 5 PRO B CA 1
ATOM 762 C C . PRO B 1 5 ? 24.891 17.203 4.52 1 92.69 5 PRO B C 1
ATOM 764 O O . PRO B 1 5 ? 24.875 16.109 3.936 1 92.69 5 PRO B O 1
ATOM 767 N N . ARG B 1 6 ? 25.844 17.672 5.219 1 91.62 6 ARG B N 1
ATOM 768 C CA . ARG B 1 6 ? 26.922 16.766 5.609 1 91.62 6 ARG B CA 1
ATOM 769 C C . ARG B 1 6 ? 26.641 16.141 6.973 1 91.62 6 ARG B C 1
ATOM 771 O O . ARG B 1 6 ? 26.109 16.797 7.867 1 91.62 6 ARG B O 1
ATOM 778 N N . CYS B 1 7 ? 27.016 14.797 7.043 1 92.31 7 CYS B N 1
ATOM 779 C CA . CYS B 1 7 ? 26.75 14.141 8.32 1 92.31 7 CYS B CA 1
ATOM 780 C C . CYS B 1 7 ? 27.859 14.461 9.328 1 92.31 7 CYS B C 1
ATOM 782 O O . CYS B 1 7 ? 28.672 15.344 9.094 1 92.31 7 CYS B O 1
ATOM 784 N N . ASN B 1 8 ? 27.781 13.836 10.555 1 88.94 8 ASN B N 1
ATOM 785 C CA .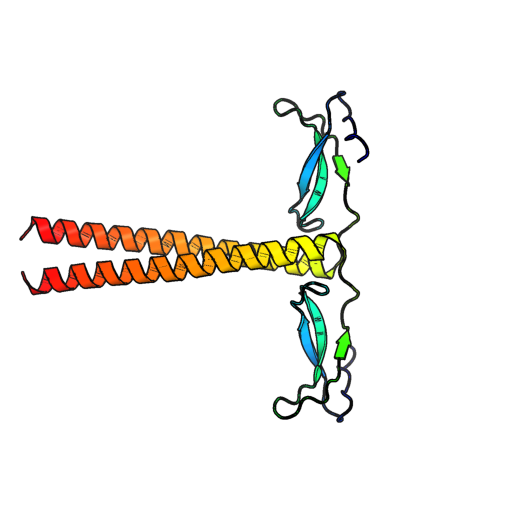 ASN B 1 8 ? 28.688 14.125 11.664 1 88.94 8 ASN B CA 1
ATOM 786 C C . ASN B 1 8 ? 30.109 13.719 11.344 1 88.94 8 ASN B C 1
ATOM 788 O O . ASN B 1 8 ? 31.062 14.297 11.875 1 88.94 8 ASN B O 1
ATOM 792 N N . CYS B 1 9 ? 30.375 12.828 10.391 1 92.31 9 CYS B N 1
ATOM 793 C CA . CYS B 1 9 ? 31.703 12.344 10.039 1 92.31 9 CYS B CA 1
ATOM 794 C C . CYS B 1 9 ? 32.25 13.078 8.828 1 92.31 9 CYS B C 1
ATOM 796 O O . CYS B 1 9 ? 33.375 12.805 8.383 1 92.31 9 CYS B O 1
ATOM 798 N N . GLY B 1 10 ? 31.453 13.961 8.258 1 90.56 10 GLY B N 1
ATOM 799 C CA . GLY B 1 10 ? 31.906 14.781 7.148 1 90.56 10 GLY B CA 1
ATOM 800 C C . GLY B 1 10 ? 31.422 14.273 5.801 1 90.56 10 GLY B C 1
ATOM 801 O O . GLY B 1 10 ? 31.562 14.961 4.785 1 90.56 10 GLY B O 1
ATOM 802 N N . SER B 1 11 ? 30.844 13.18 5.828 1 91.44 11 SER B N 1
ATOM 803 C CA . SER B 1 11 ? 30.312 12.609 4.59 1 91.44 11 SER B CA 1
ATOM 804 C C . SER B 1 11 ? 29 13.273 4.188 1 91.44 11 SER B C 1
ATOM 806 O O . SER B 1 11 ? 28.359 13.93 5.004 1 91.44 11 SER 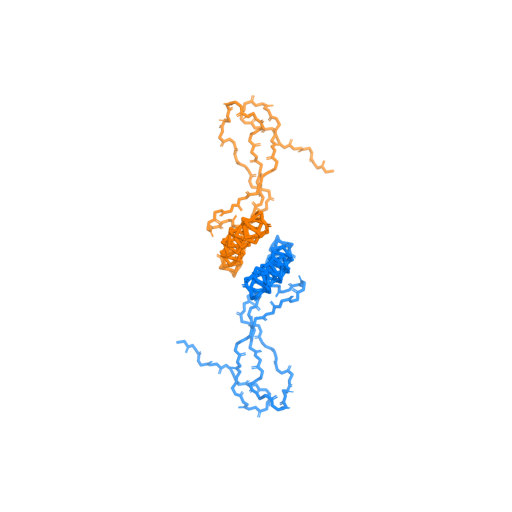B O 1
ATOM 808 N N . ILE B 1 12 ? 28.703 13.055 2.914 1 92.25 12 ILE B N 1
ATOM 809 C CA . ILE B 1 12 ? 27.469 13.633 2.406 1 92.25 12 ILE B CA 1
ATOM 810 C C . ILE B 1 12 ? 26.266 12.781 2.84 1 92.25 12 ILE B C 1
ATOM 812 O O . ILE B 1 12 ? 26.328 11.547 2.791 1 92.25 12 ILE B O 1
ATOM 816 N N . GLY B 1 13 ? 25.234 13.461 3.254 1 92.81 13 GLY B N 1
ATOM 817 C CA . GLY B 1 13 ? 24.016 12.75 3.621 1 92.81 13 GLY B CA 1
ATOM 818 C C . GLY B 1 13 ? 23.281 12.18 2.428 1 92.81 13 GLY B C 1
ATOM 819 O O . GLY B 1 13 ? 23.219 12.812 1.37 1 92.81 13 GLY B O 1
ATOM 820 N N . SER B 1 14 ? 22.766 10.984 2.631 1 93.62 14 SER B N 1
ATOM 821 C CA . SER B 1 14 ? 21.938 10.344 1.614 1 93.62 14 SER B CA 1
ATOM 822 C C . SER B 1 14 ? 20.484 10.258 2.055 1 93.62 14 SER B C 1
ATOM 824 O O . SER B 1 14 ? 20.203 10.055 3.236 1 93.62 14 SER B O 1
ATOM 826 N N . ILE B 1 15 ? 19.609 10.461 1.061 1 96.12 15 ILE B N 1
ATOM 827 C CA . ILE B 1 15 ? 18.188 10.445 1.396 1 96.12 15 ILE B CA 1
ATOM 828 C C . ILE B 1 15 ? 17.688 9 1.435 1 96.12 15 ILE B C 1
ATOM 830 O O . ILE B 1 15 ? 17.922 8.227 0.507 1 96.12 15 ILE B O 1
ATOM 834 N N . LYS B 1 16 ? 17.031 8.664 2.58 1 96.06 16 LYS B N 1
ATOM 835 C CA . LYS B 1 16 ? 16.391 7.367 2.77 1 96.06 16 LYS B CA 1
ATOM 836 C C . LYS B 1 16 ? 14.93 7.535 3.156 1 96.06 16 LYS B C 1
ATOM 838 O O . LYS B 1 16 ? 14.484 8.641 3.482 1 96.06 16 LYS B O 1
ATOM 843 N N . THR B 1 17 ? 14.234 6.41 2.959 1 98.06 17 THR B N 1
ATOM 844 C CA . THR B 1 17 ? 12.828 6.422 3.336 1 98.06 17 THR B CA 1
ATOM 845 C C . THR B 1 17 ? 12.594 5.566 4.578 1 98.06 17 THR B C 1
ATOM 847 O O . THR B 1 17 ? 13.055 4.426 4.652 1 98.06 17 THR B O 1
ATOM 850 N N . SER B 1 18 ? 11.93 6.141 5.582 1 98.19 18 SER B N 1
ATOM 851 C CA . SER B 1 18 ? 11.562 5.418 6.797 1 98.19 18 SER B CA 1
ATOM 852 C C . SER B 1 18 ? 10.281 4.625 6.602 1 98.19 18 SER B C 1
ATOM 854 O O . SER B 1 18 ? 9.336 5.113 5.977 1 98.19 18 SER B O 1
ATOM 856 N N . TRP B 1 19 ? 10.266 3.459 7.164 1 98.12 19 TRP B N 1
ATOM 857 C CA . TRP B 1 19 ? 9.07 2.629 7.09 1 98.12 19 TRP B CA 1
ATOM 858 C C . TRP B 1 19 ? 8.672 2.117 8.469 1 98.12 19 TRP B C 1
ATOM 860 O O . TRP B 1 19 ? 8.008 1.085 8.594 1 98.12 19 TRP B O 1
ATOM 870 N N . THR B 1 20 ? 9.102 2.885 9.383 1 97.38 20 THR B N 1
ATOM 871 C CA . THR B 1 20 ? 8.688 2.564 10.742 1 97.38 20 THR B CA 1
ATOM 872 C C . THR B 1 20 ? 7.223 2.924 10.969 1 97.38 20 THR B C 1
ATOM 874 O O . THR B 1 20 ? 6.633 3.666 10.18 1 97.38 20 THR B O 1
ATOM 877 N N . SER B 1 21 ? 6.609 2.539 12.008 1 95.75 21 SER B N 1
ATOM 878 C CA . SER B 1 21 ? 5.195 2.74 12.32 1 95.75 21 SER B CA 1
ATOM 879 C C . SER B 1 21 ? 4.879 4.223 12.5 1 95.75 21 SER B C 1
ATOM 881 O O . SER B 1 21 ? 3.785 4.676 12.148 1 95.75 21 SER B O 1
ATOM 883 N N . ARG B 1 22 ? 5.773 4.969 12.984 1 96.31 22 ARG B N 1
ATOM 884 C CA . ARG B 1 22 ? 5.504 6.371 13.297 1 96.31 22 ARG B CA 1
ATOM 885 C C . ARG B 1 22 ? 5.879 7.273 12.133 1 96.31 22 ARG B C 1
ATOM 887 O O . ARG B 1 22 ? 5.484 8.438 12.094 1 96.31 22 ARG B O 1
ATOM 894 N N . ASN B 1 23 ? 6.711 6.766 11.203 1 98.31 23 ASN B N 1
ATOM 895 C CA . ASN B 1 23 ? 7.199 7.586 10.102 1 98.31 23 ASN B CA 1
ATOM 896 C C . ASN B 1 23 ? 7.176 6.82 8.781 1 98.31 23 ASN B C 1
ATOM 898 O O . ASN B 1 23 ? 8.18 6.781 8.062 1 98.31 23 ASN B O 1
ATOM 902 N N . PRO B 1 24 ? 6.047 6.277 8.469 1 98.62 24 PRO B N 1
ATOM 903 C CA . PRO B 1 24 ? 6.039 5.488 7.238 1 98.62 24 PRO B CA 1
ATOM 904 C C . PRO B 1 24 ? 6.137 6.355 5.984 1 98.62 24 PRO B C 1
ATOM 906 O O . PRO B 1 24 ? 5.309 7.246 5.777 1 98.62 24 PRO B O 1
ATOM 909 N N . GLY B 1 25 ? 7.109 6.086 5.219 1 98.56 25 GLY B N 1
ATOM 910 C CA . GLY B 1 25 ? 7.254 6.785 3.953 1 98.56 25 GLY B CA 1
ATOM 911 C C . GLY B 1 25 ? 7.992 8.102 4.082 1 98.56 25 GLY B C 1
ATOM 912 O O . GLY B 1 25 ? 8.266 8.766 3.08 1 98.56 25 GLY B O 1
ATOM 913 N N . ARG B 1 26 ? 8.266 8.516 5.309 1 98.75 26 ARG B N 1
ATOM 914 C CA . ARG B 1 26 ? 8.922 9.797 5.551 1 98.75 26 ARG B CA 1
ATOM 915 C C . ARG B 1 26 ? 10.391 9.742 5.141 1 98.75 26 ARG B C 1
ATOM 917 O O . ARG B 1 26 ? 11.086 8.758 5.418 1 98.75 26 ARG B O 1
ATOM 924 N N . ARG B 1 27 ? 10.797 10.883 4.555 1 98.31 27 ARG B N 1
ATOM 925 C CA . ARG B 1 27 ? 12.18 10.898 4.102 1 98.31 27 ARG B CA 1
ATOM 926 C C . ARG B 1 27 ? 13.086 11.578 5.129 1 98.31 27 ARG B C 1
ATOM 928 O O . ARG B 1 27 ? 12.648 12.477 5.848 1 98.31 27 ARG B O 1
ATOM 935 N N . PHE B 1 28 ? 14.344 10.992 5.109 1 97.5 28 PHE B N 1
ATOM 936 C CA . PHE B 1 28 ? 15.352 11.562 5.988 1 97.5 28 PHE B CA 1
ATOM 937 C C . PHE B 1 28 ? 16.75 11.406 5.387 1 97.5 28 PHE B C 1
ATOM 939 O O . PHE B 1 28 ? 16.969 10.547 4.527 1 97.5 28 PHE B O 1
ATOM 946 N N . TYR B 1 29 ? 17.625 12.281 5.789 1 96.44 29 TYR B N 1
ATOM 947 C CA . TYR B 1 29 ? 19.031 12.172 5.426 1 96.44 29 TYR B CA 1
ATOM 948 C C . TYR B 1 29 ? 19.781 11.266 6.398 1 96.44 29 TYR B C 1
ATOM 950 O O . TYR B 1 29 ? 19.594 11.359 7.613 1 96.44 29 TYR B O 1
ATOM 958 N N . SER B 1 30 ? 20.562 10.367 5.75 1 95.31 30 SER B N 1
ATOM 959 C CA . SER B 1 30 ? 21.422 9.492 6.527 1 95.31 30 SER B CA 1
ATOM 960 C C . SER B 1 30 ? 22.844 9.469 5.953 1 95.31 30 SER B C 1
ATOM 962 O O . SER B 1 30 ? 23.078 9.938 4.836 1 95.31 30 SER B O 1
ATOM 964 N N . CYS B 1 31 ? 23.703 9.016 6.852 1 95.25 31 CYS B N 1
ATOM 965 C CA . CYS B 1 31 ? 25.109 8.922 6.457 1 95.25 31 CYS B CA 1
ATOM 966 C C . CYS B 1 31 ? 25.281 7.965 5.281 1 95.25 31 CYS B C 1
ATOM 968 O O . CYS B 1 31 ? 24.703 6.875 5.273 1 95.25 31 CYS B O 1
ATOM 970 N N . SER B 1 32 ? 26.062 8.445 4.359 1 91.12 32 SER B N 1
ATOM 971 C CA . SER B 1 32 ? 26.234 7.684 3.127 1 91.12 32 SER B CA 1
ATOM 972 C C . SER B 1 32 ? 27.359 6.652 3.268 1 91.12 32 SER B C 1
ATOM 974 O O . SER B 1 32 ? 27.594 5.859 2.354 1 91.12 32 SER B O 1
ATOM 976 N N . ASN B 1 33 ? 28.016 6.762 4.391 1 87.81 33 ASN B N 1
ATOM 977 C CA . ASN B 1 33 ? 29.078 5.785 4.609 1 87.81 33 ASN B CA 1
ATOM 978 C C . ASN B 1 33 ? 28.516 4.383 4.824 1 87.81 33 ASN B C 1
ATOM 980 O O . ASN B 1 33 ? 27.938 4.094 5.879 1 87.81 33 ASN B O 1
ATOM 984 N N . LYS B 1 34 ? 28.672 3.557 3.887 1 83.38 34 LYS B N 1
ATOM 985 C CA . LYS B 1 34 ? 28.094 2.221 3.908 1 83.38 34 LYS B CA 1
ATOM 986 C C . LYS B 1 34 ? 28.766 1.338 4.949 1 83.38 34 LYS B C 1
ATOM 988 O O . LYS B 1 34 ? 28.156 0.429 5.504 1 83.38 34 LYS B O 1
ATOM 993 N N . GLU B 1 35 ? 30.078 1.556 5.223 1 84 35 GLU B N 1
ATOM 994 C CA . GLU B 1 35 ? 30.875 0.712 6.113 1 84 35 GLU B CA 1
ATOM 995 C C . GLU B 1 35 ? 30.672 1.118 7.574 1 84 35 GLU B C 1
ATOM 997 O O . GLU B 1 35 ? 30.484 0.263 8.438 1 84 35 GLU B O 1
ATOM 1002 N N . GLN B 1 36 ? 30.703 2.346 7.879 1 84.44 36 GLN B N 1
ATOM 1003 C CA . GLN B 1 36 ? 30.578 2.879 9.234 1 84.44 36 GLN B CA 1
ATOM 1004 C C . GLN B 1 36 ? 29.656 4.086 9.266 1 84.44 36 GLN B C 1
ATOM 1006 O O . GLN B 1 36 ? 30.094 5.23 9.18 1 84.44 36 GLN B O 1
ATOM 1011 N N . ARG B 1 37 ? 28.344 3.836 9.492 1 88.06 37 ARG B N 1
ATOM 1012 C CA . ARG B 1 37 ? 27.406 4.945 9.562 1 88.06 37 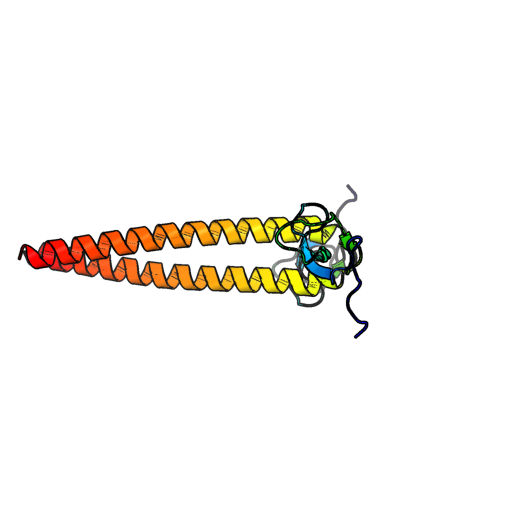ARG B CA 1
ATOM 1013 C C . ARG B 1 37 ? 27.547 5.691 10.891 1 88.06 37 ARG B C 1
ATOM 1015 O O . ARG B 1 37 ? 27.641 5.07 11.945 1 88.06 37 ARG B O 1
ATOM 1022 N N . CYS B 1 38 ? 27.625 6.984 10.875 1 93 38 CYS B N 1
ATOM 1023 C CA . CYS B 1 38 ? 27.891 7.754 12.086 1 93 38 CYS B CA 1
ATOM 1024 C C . CYS B 1 38 ? 26.594 8.023 12.852 1 93 38 CYS B C 1
ATOM 1026 O O . CYS B 1 38 ? 26.594 8.789 13.812 1 93 38 CYS B O 1
ATOM 1028 N N . GLY B 1 39 ? 25.484 7.492 12.422 1 90.44 39 GLY B N 1
ATOM 1029 C CA . GLY B 1 39 ? 24.219 7.621 13.141 1 90.44 39 GLY B CA 1
ATOM 1030 C C . GLY B 1 39 ? 23.5 8.922 12.836 1 90.44 39 GLY B C 1
ATOM 1031 O O . GLY B 1 39 ? 22.531 9.266 13.523 1 90.44 39 GLY B O 1
ATOM 1032 N N . PHE B 1 40 ? 24.078 9.695 11.836 1 94.12 40 PHE B N 1
ATOM 1033 C CA . PHE B 1 40 ? 23.469 10.969 11.461 1 94.12 40 PHE B CA 1
ATOM 1034 C C . PHE B 1 40 ? 22.078 10.758 10.883 1 94.12 40 PHE B C 1
ATOM 1036 O O . PHE B 1 40 ? 21.891 9.898 10.023 1 94.12 40 PHE B O 1
ATOM 1043 N N . ILE B 1 41 ? 21.062 11.516 11.445 1 94.88 41 ILE B N 1
ATOM 1044 C CA . ILE B 1 41 ? 19.703 11.516 10.922 1 94.88 41 ILE B CA 1
ATOM 1045 C C . ILE B 1 41 ? 19.141 12.938 10.945 1 94.88 41 ILE B C 1
ATOM 1047 O O . ILE B 1 41 ? 19.219 13.625 11.969 1 94.88 41 ILE B O 1
ATOM 1051 N N . ARG B 1 42 ? 18.703 13.289 9.82 1 96 42 ARG B N 1
ATOM 1052 C CA . ARG B 1 42 ? 17.984 14.555 9.695 1 96 42 ARG B CA 1
ATOM 1053 C C . ARG B 1 42 ? 16.766 14.406 8.805 1 96 42 ARG B C 1
ATOM 1055 O O . ARG B 1 42 ? 16.875 14.094 7.617 1 96 42 ARG B O 1
ATOM 1062 N N . TRP B 1 43 ? 15.672 14.82 9.406 1 97.19 43 TRP B N 1
ATOM 1063 C CA . TRP B 1 43 ? 14.422 14.625 8.68 1 97.19 43 TRP B CA 1
ATOM 1064 C C . TRP B 1 43 ? 14.312 15.609 7.516 1 97.19 43 TRP B C 1
ATOM 1066 O O . TRP B 1 43 ? 14.633 16.797 7.66 1 97.19 43 TRP B O 1
ATOM 1076 N N . PHE B 1 44 ? 13.984 14.984 6.422 1 97 44 PHE B N 1
ATOM 1077 C CA . PHE B 1 44 ? 13.734 15.766 5.215 1 97 44 PHE B CA 1
ATOM 1078 C C . PHE B 1 44 ? 12.281 16.219 5.156 1 97 44 PHE B C 1
ATOM 1080 O O . PHE B 1 44 ? 12 17.375 4.82 1 97 44 PHE B O 1
ATOM 1087 N N . ASP B 1 45 ? 11.383 15.398 5.531 1 98 45 ASP B N 1
ATOM 1088 C CA . ASP B 1 45 ? 9.953 15.672 5.535 1 98 45 ASP B CA 1
ATOM 1089 C C . ASP B 1 45 ? 9.461 16.016 6.941 1 98 45 ASP B C 1
ATOM 1091 O O . ASP B 1 45 ? 10.039 15.555 7.93 1 98 45 ASP B O 1
ATOM 1095 N N . PRO B 1 46 ? 8.352 16.797 6.973 1 97.75 46 PRO B N 1
ATOM 1096 C CA . PRO B 1 46 ? 7.684 16.938 8.266 1 97.75 46 PRO B CA 1
ATOM 1097 C C . PRO B 1 46 ? 7.07 15.625 8.758 1 97.75 46 PRO B C 1
ATOM 1099 O O . PRO B 1 46 ? 7.051 14.633 8.031 1 97.75 46 PRO B O 1
ATOM 1102 N N . PRO B 1 47 ? 6.605 15.664 10.023 1 97.88 47 PRO B N 1
ATOM 1103 C CA . PRO B 1 47 ? 5.953 14.445 10.516 1 97.88 47 PRO B CA 1
ATOM 1104 C C . PRO B 1 47 ? 4.75 14.039 9.672 1 97.88 47 PRO B C 1
ATOM 1106 O O . PRO B 1 47 ? 4.047 14.898 9.133 1 97.88 47 PRO B O 1
ATOM 1109 N N . MET B 1 48 ? 4.531 12.789 9.703 1 98.38 48 MET B N 1
ATOM 1110 C CA . MET B 1 48 ? 3.396 12.25 8.961 1 98.38 48 MET B CA 1
ATOM 1111 C C . MET B 1 48 ? 2.088 12.516 9.695 1 98.38 48 MET B C 1
ATOM 1113 O O . MET B 1 48 ? 2.051 12.508 10.93 1 98.38 48 MET B O 1
ATOM 1117 N N . CYS B 1 49 ? 1.101 12.711 8.859 1 98.25 49 CYS B N 1
ATOM 1118 C CA . CYS B 1 49 ? -0.21 12.93 9.461 1 98.25 49 CYS B CA 1
ATOM 1119 C C . CYS B 1 49 ? -0.775 11.625 10.023 1 98.25 49 CYS B C 1
ATOM 1121 O O . CYS B 1 49 ? -0.402 10.539 9.578 1 98.25 49 CYS B O 1
ATOM 1123 N N . SER B 1 50 ? -1.642 11.711 10.984 1 97.75 50 SER B N 1
ATOM 1124 C CA . SER B 1 50 ? -2.125 10.578 11.758 1 97.75 50 SER B CA 1
ATOM 1125 C C . SER B 1 50 ? -2.754 9.516 10.859 1 97.75 50 SER B C 1
ATOM 1127 O O . SER B 1 50 ? -2.516 8.32 11.039 1 97.75 50 SER B O 1
ATOM 1129 N N . ARG B 1 51 ? -3.586 9.914 9.945 1 98.31 51 ARG B N 1
ATOM 1130 C CA . ARG B 1 51 ? -4.293 8.977 9.086 1 98.31 51 ARG B CA 1
ATOM 1131 C C . ARG B 1 51 ? -3.312 8.156 8.258 1 98.31 51 ARG B C 1
ATOM 1133 O O . ARG B 1 51 ? -3.5 6.949 8.078 1 98.31 51 ARG B O 1
ATOM 1140 N N . SER B 1 52 ? -2.258 8.766 7.766 1 98.31 52 SER B N 1
ATOM 1141 C CA . SER B 1 52 ? -1.293 8.055 6.93 1 98.31 52 SER B CA 1
ATOM 1142 C C . SER B 1 52 ? -0.527 7.016 7.738 1 98.31 52 SER B C 1
ATOM 1144 O O . SER B 1 52 ? -0.081 6.004 7.188 1 98.31 52 SER B O 1
ATOM 1146 N N . MET B 1 53 ? -0.421 7.18 9.031 1 98.44 53 MET B N 1
ATOM 1147 C CA . MET B 1 53 ? 0.284 6.227 9.891 1 98.44 53 MET B CA 1
ATOM 1148 C C . MET B 1 53 ? -0.527 4.949 10.062 1 98.44 53 MET B C 1
ATOM 1150 O O . MET B 1 53 ? -0.004 3.936 10.531 1 98.44 53 MET B O 1
ATOM 1154 N N . GLU B 1 54 ? -1.72 5.012 9.664 1 98.06 54 GLU B N 1
ATOM 1155 C CA . GLU B 1 54 ? -2.584 3.834 9.672 1 98.06 54 GLU B CA 1
ATOM 1156 C C . GLU B 1 54 ? -2.674 3.201 8.289 1 98.06 54 GLU B C 1
ATOM 1158 O O . GLU B 1 54 ? -2.529 1.986 8.141 1 98.06 54 GLU B O 1
ATOM 1163 N N . VAL B 1 55 ? -2.84 4.117 7.332 1 98.56 55 VAL B N 1
ATOM 1164 C CA . VAL B 1 55 ? -3.158 3.676 5.977 1 98.56 55 VAL B CA 1
ATOM 1165 C C . VAL B 1 55 ? -1.929 3.033 5.34 1 98.56 55 VAL B C 1
ATOM 1167 O O . VAL B 1 55 ? -2.023 1.966 4.73 1 98.56 55 VAL B O 1
ATOM 1170 N N . ILE B 1 56 ? -0.794 3.635 5.48 1 98.75 56 ILE B N 1
ATOM 1171 C CA . ILE B 1 56 ? 0.403 3.207 4.766 1 98.75 56 ILE B CA 1
ATOM 1172 C C . ILE B 1 56 ? 0.824 1.82 5.25 1 98.75 56 ILE B C 1
ATOM 1174 O O . ILE B 1 56 ? 1.019 0.908 4.445 1 98.75 56 ILE B O 1
ATOM 1178 N N . PRO B 1 57 ? 0.915 1.613 6.594 1 98.44 57 PRO B N 1
ATOM 1179 C CA . PRO B 1 57 ? 1.228 0.248 7.023 1 98.44 57 PRO B CA 1
ATOM 1180 C C . PRO B 1 57 ? 0.196 -0.771 6.547 1 98.44 57 PRO B C 1
ATOM 1182 O O . PRO B 1 57 ? 0.549 -1.91 6.23 1 98.44 57 PRO B O 1
ATOM 1185 N N . GLY B 1 58 ? -1.011 -0.448 6.527 1 98.31 58 GLY B N 1
ATOM 1186 C CA . GLY B 1 58 ? -2.047 -1.331 6.016 1 98.31 58 GLY B CA 1
ATOM 1187 C C . GLY B 1 58 ? -1.825 -1.74 4.574 1 98.31 58 GLY B C 1
ATOM 1188 O O . GLY B 1 58 ? -1.904 -2.924 4.238 1 98.31 58 GLY B O 1
ATOM 1189 N N . LEU B 1 59 ? -1.527 -0.767 3.793 1 98.12 59 LEU B N 1
ATOM 1190 C CA . LEU B 1 59 ? -1.277 -1.02 2.377 1 98.12 59 LEU B CA 1
ATOM 1191 C C . LEU B 1 59 ? -0.041 -1.893 2.191 1 98.12 59 LEU B C 1
ATOM 1193 O O . LEU B 1 59 ? -0.042 -2.811 1.368 1 98.12 59 LEU B O 1
ATOM 1197 N N . LEU B 1 60 ? 1 -1.618 2.922 1 97.94 60 LEU B N 1
ATOM 1198 C CA . LEU B 1 60 ? 2.219 -2.42 2.865 1 97.94 60 LEU B CA 1
ATOM 1199 C C . LEU B 1 60 ? 1.934 -3.869 3.246 1 97.94 60 LEU B C 1
ATOM 1201 O O . LEU B 1 60 ? 2.369 -4.793 2.557 1 97.94 60 LEU B O 1
ATOM 1205 N N . ASN B 1 61 ? 1.21 -4.02 4.285 1 98.19 61 ASN B N 1
ATOM 1206 C CA . ASN B 1 61 ? 0.868 -5.367 4.73 1 98.19 61 ASN B CA 1
ATOM 1207 C C . ASN B 1 61 ? 0.043 -6.109 3.686 1 98.19 61 ASN B C 1
ATOM 1209 O O . ASN B 1 61 ? 0.28 -7.293 3.428 1 98.19 61 ASN B O 1
ATOM 1213 N N . SER B 1 62 ? -0.9 -5.41 3.176 1 97.94 62 SER B N 1
ATOM 1214 C CA . SER B 1 62 ? -1.718 -6.02 2.135 1 97.94 62 SER B CA 1
ATOM 1215 C C . SER B 1 62 ? -0.867 -6.453 0.944 1 97.94 62 SER B C 1
ATOM 1217 O O . SER B 1 62 ? -1.029 -7.559 0.427 1 97.94 62 SER B O 1
ATOM 1219 N N . LYS B 1 63 ? -0.052 -5.602 0.478 1 97.94 63 LYS B N 1
ATOM 1220 C CA . LYS B 1 63 ? 0.831 -5.922 -0.639 1 97.94 63 LYS B CA 1
ATOM 1221 C C . LYS B 1 63 ? 1.689 -7.145 -0.324 1 97.94 63 LYS B C 1
ATOM 1223 O O . LYS B 1 63 ? 1.838 -8.039 -1.16 1 97.94 63 LYS B O 1
ATOM 1228 N N . ASN B 1 64 ? 2.236 -7.168 0.878 1 97.62 64 ASN B N 1
ATOM 1229 C CA . ASN B 1 64 ? 3.08 -8.281 1.29 1 97.62 64 ASN B CA 1
ATOM 1230 C C . ASN B 1 64 ? 2.311 -9.602 1.285 1 97.62 64 ASN B C 1
ATOM 1232 O O . ASN B 1 64 ? 2.855 -10.641 0.918 1 97.62 64 ASN B O 1
ATOM 1236 N N . GLN B 1 65 ? 1.126 -9.531 1.689 1 97.81 65 GLN B N 1
ATOM 1237 C CA . GLN B 1 65 ? 0.286 -10.727 1.7 1 97.81 65 GLN B CA 1
ATOM 1238 C C . GLN B 1 65 ? 0.08 -11.266 0.289 1 97.81 65 GLN B C 1
ATOM 1240 O O . GLN B 1 65 ? 0.186 -12.469 0.059 1 97.81 65 GLN B O 1
ATOM 1245 N N . VAL B 1 66 ? -0.213 -10.375 -0.588 1 97.81 66 VAL B N 1
ATOM 1246 C CA . VAL B 1 66 ? -0.435 -10.789 -1.971 1 97.81 66 VAL B CA 1
ATOM 1247 C C . VAL B 1 66 ? 0.864 -11.328 -2.562 1 97.81 66 VAL B C 1
ATOM 1249 O O . VAL B 1 66 ? 0.852 -12.32 -3.293 1 97.81 66 VAL B O 1
ATOM 1252 N N . ASP B 1 67 ? 1.982 -10.758 -2.225 1 97.69 67 ASP B N 1
ATOM 1253 C CA . ASP B 1 67 ? 3.285 -11.227 -2.689 1 97.69 67 ASP B CA 1
ATOM 1254 C C . ASP B 1 67 ? 3.566 -12.648 -2.203 1 97.69 67 ASP B C 1
ATOM 1256 O O . ASP B 1 67 ? 4.102 -13.469 -2.947 1 97.69 67 ASP B O 1
ATOM 1260 N N . ALA B 1 68 ? 3.219 -12.875 -0.988 1 97.81 68 ALA B N 1
ATOM 1261 C CA . ALA B 1 68 ? 3.385 -14.219 -0.44 1 97.81 68 ALA B CA 1
ATOM 1262 C C . ALA B 1 68 ? 2.539 -15.234 -1.205 1 97.81 68 ALA B C 1
ATOM 1264 O O . ALA B 1 68 ? 2.996 -16.344 -1.493 1 97.81 68 ALA B O 1
ATOM 1265 N N . LYS B 1 69 ? 1.323 -14.875 -1.5 1 97.88 69 LYS B N 1
ATOM 1266 C CA . LYS B 1 69 ? 0.435 -15.75 -2.252 1 97.88 69 LYS B CA 1
ATOM 1267 C C . LYS B 1 69 ? 1.004 -16.062 -3.635 1 97.88 69 LYS B C 1
ATOM 1269 O O . LYS B 1 69 ? 0.877 -17.172 -4.133 1 97.88 69 LYS B O 1
ATOM 1274 N N . ILE B 1 70 ? 1.6 -15.023 -4.219 1 97.94 70 ILE B N 1
ATOM 1275 C CA . ILE B 1 70 ? 2.195 -15.219 -5.535 1 97.94 70 ILE B CA 1
ATOM 1276 C C . ILE B 1 70 ? 3.262 -16.312 -5.469 1 97.94 70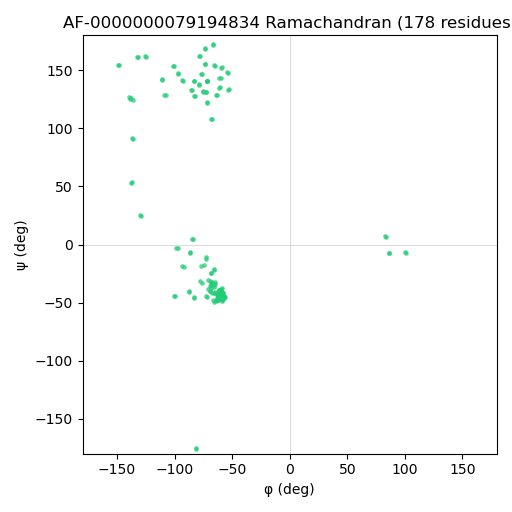 ILE B C 1
ATOM 1278 O O . ILE B 1 70 ? 3.322 -17.188 -6.336 1 97.94 70 ILE B O 1
ATOM 1282 N N . LYS B 1 71 ? 4.145 -16.234 -4.461 1 97.69 71 LYS B N 1
ATOM 1283 C CA . LYS B 1 71 ? 5.203 -17.234 -4.297 1 97.69 71 LYS B CA 1
ATOM 1284 C C . LYS B 1 71 ? 4.617 -18.625 -4.152 1 97.69 71 LYS B C 1
ATOM 1286 O O . LYS B 1 71 ? 5.133 -19.594 -4.734 1 97.69 71 LYS B O 1
ATOM 1291 N N . GLU B 1 72 ? 3.604 -18.703 -3.432 1 97.69 72 GLU B N 1
ATOM 1292 C CA . GLU B 1 72 ? 2.941 -20 -3.225 1 97.69 72 GLU B CA 1
ATOM 1293 C C . GLU B 1 72 ? 2.406 -20.562 -4.539 1 97.69 72 GLU B C 1
ATOM 1295 O O . GLU B 1 72 ? 2.643 -21.719 -4.859 1 97.69 72 GLU B O 1
ATOM 1300 N N . VAL B 1 73 ? 1.726 -19.734 -5.289 1 98.06 73 VAL B N 1
ATOM 1301 C CA . VAL B 1 73 ? 1.103 -20.188 -6.527 1 98.06 73 VAL B CA 1
ATOM 1302 C C . VAL B 1 73 ? 2.18 -20.516 -7.555 1 98.06 73 VAL B C 1
ATOM 1304 O O . VAL B 1 73 ? 2.018 -21.453 -8.352 1 98.06 73 VAL B O 1
ATOM 1307 N N . GLU B 1 74 ? 3.195 -19.766 -7.531 1 98.06 74 GLU B N 1
ATOM 1308 C CA . GLU B 1 74 ? 4.312 -20.078 -8.414 1 98.06 74 GLU B CA 1
ATOM 1309 C C . GLU B 1 74 ? 4.902 -21.438 -8.102 1 98.06 74 GLU B C 1
ATOM 1311 O O . GLU B 1 74 ? 5.254 -22.203 -9.016 1 98.06 74 GLU B O 1
ATOM 1316 N N . HIS B 1 75 ? 5.051 -21.703 -6.828 1 98 75 HIS B N 1
ATOM 1317 C CA . HIS B 1 75 ? 5.543 -23.016 -6.414 1 98 75 HIS B CA 1
ATOM 1318 C C . HIS B 1 75 ? 4.609 -24.125 -6.883 1 98 75 HIS B C 1
ATOM 1320 O O . HIS B 1 75 ? 5.07 -25.156 -7.395 1 98 75 HIS B O 1
ATOM 1326 N N . GLU B 1 76 ? 3.387 -23.922 -6.738 1 97.62 76 GLU B N 1
ATOM 1327 C CA . GLU B 1 76 ? 2.387 -24.875 -7.195 1 97.62 76 GLU B CA 1
ATOM 1328 C C . GLU B 1 76 ? 2.469 -25.078 -8.703 1 97.62 76 GLU B C 1
ATOM 1330 O O . GLU B 1 76 ? 2.404 -26.219 -9.188 1 97.62 76 GLU B O 1
ATOM 1335 N N . ALA B 1 77 ? 2.586 -23.938 -9.383 1 97.88 77 ALA B N 1
ATOM 1336 C CA . ALA B 1 77 ? 2.703 -24.016 -10.836 1 97.88 77 ALA B CA 1
ATOM 1337 C C . ALA B 1 77 ? 3.916 -24.844 -11.242 1 97.88 77 ALA B C 1
ATOM 1339 O O . ALA B 1 77 ? 3.842 -25.641 -12.188 1 97.88 77 ALA B O 1
ATOM 1340 N N . ARG B 1 78 ? 4.969 -24.688 -10.609 1 97.62 78 ARG B N 1
ATOM 1341 C CA . ARG B 1 78 ? 6.188 -25.438 -10.891 1 97.62 78 ARG B CA 1
ATOM 1342 C C . ARG B 1 78 ? 5.977 -26.938 -10.656 1 97.62 78 ARG B C 1
ATOM 1344 O O . ARG B 1 78 ? 6.457 -27.766 -11.43 1 97.62 78 ARG B O 1
ATOM 1351 N N . LYS B 1 79 ? 5.289 -27.203 -9.57 1 97.81 79 LYS B N 1
ATOM 1352 C CA . LYS B 1 79 ? 4.98 -28.594 -9.266 1 97.81 79 LYS B CA 1
ATOM 1353 C C . LYS B 1 79 ? 4.156 -29.234 -10.383 1 97.81 79 LYS B C 1
ATOM 1355 O O . LYS B 1 79 ? 4.465 -30.344 -10.844 1 97.81 79 LYS B O 1
ATOM 1360 N N . TRP B 1 80 ? 3.186 -28.5 -10.859 1 97.56 80 TRP B N 1
ATOM 1361 C CA . TRP B 1 80 ? 2.332 -29.031 -11.922 1 97.56 80 TRP B CA 1
ATOM 1362 C C . TRP B 1 80 ? 3.115 -29.188 -13.219 1 97.56 80 TRP B C 1
ATOM 1364 O O . TRP B 1 80 ? 2.922 -30.156 -13.961 1 97.56 80 TRP B O 1
ATOM 1374 N N . LYS B 1 81 ? 3.912 -28.312 -13.562 1 96.94 81 LYS B N 1
ATOM 1375 C CA . LYS B 1 81 ? 4.781 -28.391 -14.727 1 96.94 81 LYS B CA 1
ATOM 1376 C C . LYS B 1 81 ? 5.68 -29.625 -14.664 1 96.94 81 LYS B C 1
ATOM 1378 O O . LYS B 1 81 ? 5.801 -30.359 -15.641 1 96.94 81 LYS B O 1
ATOM 1383 N N . LEU B 1 82 ? 6.246 -29.844 -13.539 1 97.19 82 LEU B N 1
ATOM 1384 C CA . LEU B 1 82 ? 7.113 -31 -13.344 1 97.19 82 LEU B CA 1
ATOM 1385 C C . LEU B 1 82 ? 6.324 -32.312 -13.5 1 97.19 82 LEU B C 1
ATOM 1387 O O . LEU B 1 82 ? 6.781 -33.219 -14.164 1 97.19 82 LEU B O 1
ATOM 1391 N N . LEU B 1 83 ? 5.203 -32.312 -12.82 1 96.44 83 LEU B N 1
ATOM 1392 C CA . LEU B 1 83 ? 4.352 -33.5 -12.922 1 96.44 83 LEU B CA 1
ATOM 1393 C C . LEU B 1 83 ? 3.949 -33.75 -14.367 1 96.44 83 LEU B C 1
ATOM 1395 O O . LEU B 1 83 ? 3.939 -34.906 -14.82 1 96.44 83 LEU B O 1
ATOM 1399 N N . PHE B 1 84 ? 3.623 -32.719 -15.109 1 97.06 84 PHE B N 1
ATOM 1400 C CA . PHE B 1 84 ? 3.281 -32.844 -16.516 1 97.06 84 PHE B CA 1
ATOM 1401 C C . PHE B 1 84 ? 4.449 -33.406 -17.328 1 97.06 84 PHE B C 1
ATOM 1403 O O . PHE B 1 84 ? 4.281 -34.344 -18.094 1 97.06 84 PHE B O 1
ATOM 1410 N N . PHE B 1 85 ? 5.625 -32.938 -17.109 1 96.19 85 PHE B N 1
ATOM 1411 C CA . PHE B 1 85 ? 6.797 -33.375 -17.859 1 96.19 85 PHE B CA 1
ATOM 1412 C C . PHE B 1 85 ? 7.16 -34.812 -17.5 1 96.19 85 PHE B C 1
ATOM 1414 O O . PHE B 1 85 ? 7.543 -35.594 -18.375 1 96.19 85 PHE B O 1
ATOM 1421 N N . ILE B 1 86 ? 7.051 -35.156 -16.219 1 95.62 86 ILE B N 1
ATOM 1422 C CA . ILE B 1 86 ? 7.324 -36.5 -15.773 1 95.62 86 ILE B CA 1
ATOM 1423 C C . ILE B 1 86 ? 6.359 -37.469 -16.453 1 95.62 86 ILE B C 1
ATOM 1425 O O . ILE B 1 86 ? 6.773 -38.531 -16.938 1 95.62 86 ILE B O 1
ATOM 1429 N N . THR B 1 87 ? 5.102 -37.094 -16.562 1 94.31 87 THR B N 1
ATOM 1430 C CA . THR B 1 87 ? 4.102 -37.938 -17.188 1 94.31 87 THR B CA 1
ATOM 1431 C C . THR B 1 87 ? 4.375 -38.062 -18.688 1 94.31 87 THR B C 1
ATOM 1433 O O . THR B 1 87 ? 4.168 -39.125 -19.281 1 94.31 87 THR B O 1
ATOM 1436 N N . CYS B 1 88 ? 4.879 -36.969 -19.312 1 92.62 88 CYS B N 1
ATOM 1437 C CA . CYS B 1 88 ? 5.18 -36.969 -20.734 1 92.62 88 CYS B CA 1
ATOM 1438 C C . CYS B 1 88 ? 6.348 -37.906 -21.047 1 92.62 88 CYS B C 1
ATOM 1440 O O . CYS B 1 88 ? 6.355 -38.594 -22.078 1 92.62 88 CYS B O 1
ATOM 1442 N N . VAL B 1 89 ? 7.262 -38.062 -20.188 1 92.5 89 VAL B N 1
ATOM 1443 C CA . VAL B 1 89 ? 8.438 -38.906 -20.406 1 92.5 89 VAL B CA 1
ATOM 1444 C C . VAL B 1 89 ? 8.055 -40.375 -20.219 1 92.5 89 VAL B C 1
ATOM 1446 O O . VAL B 1 89 ? 8.625 -41.25 -20.875 1 92.5 89 VAL B O 1
ATOM 1449 N N . ILE B 1 90 ? 7.117 -40.625 -19.375 1 88.5 90 ILE B N 1
ATOM 1450 C CA . ILE B 1 90 ? 6.703 -42 -19.078 1 88.5 90 ILE B CA 1
ATOM 1451 C C . ILE B 1 90 ? 5.84 -42.531 -20.219 1 88.5 90 ILE B C 1
ATOM 145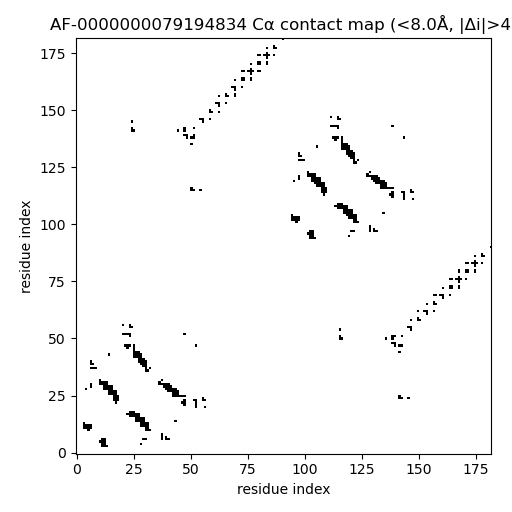3 O O . ILE B 1 90 ? 5.781 -43.75 -20.422 1 88.5 90 ILE B O 1
ATOM 1457 N N . ILE B 1 91 ? 5.297 -41.688 -21.031 1 76.75 91 ILE B N 1
ATOM 1458 C CA . ILE B 1 91 ? 4.5 -42.156 -22.172 1 76.75 91 ILE B CA 1
ATOM 1459 C C . ILE B 1 91 ? 5.422 -42.562 -23.312 1 76.75 91 ILE B C 1
ATOM 1461 O O . ILE B 1 91 ? 5.195 -43.594 -23.969 1 76.75 91 ILE B O 1
#

Foldseek 3Di:
DPAADAFPVRAGWDKDADCDLFGRRWIWTFGPPPPDTPPGIGGPDDTDDPVCSVVVVVVVVVVVVVVVVVVVVVVVVVVVVVVVVVVVVVD/DPAADAFPVRAGWDKDADCDLFGRRWIWTFGPPPPDTPPGIGGPDDTDDPVCSVVVVVVVVVVVVVVVVVVVVVVVVVVVVVVVVVVVVVD

InterPro domains:
  IPR010666 Zinc finger, GRF-type [PF06839] (5-45)
  IPR010666 Zinc finger, GRF-type [PS51999] (7-47)

Sequence (182 aa):
MAPPPRCNCGSIGSIKTSWTSRNPGRRFYSCSNKEQRCGFIRWFDPPMCSRSMEVIPGLLNSKNQVDAKIKEVEHEARKWKLLFFITCVIIMAPPPRCNCGSIGSIKTSWTSRNPGRRFYSCSNKEQRCGFIRWFDPPMCSRSMEVIPGLLNSKNQVDAKIKEVEHEARKWKLLFFITCVII

Radius of gyration: 24.96 Å; Cα contacts (8 Å, |Δi|>4): 276; chains: 2; bounding box: 64×66×43 Å

Secondary structure (DSSP, 8-state):
-PPPPB-TTSPBEEEEE--SSSSTT-EEEEE--SSS----EEESSPPPPTTHHHHHHHHHHHHHHHHHHHHHHHHHHHHHHHHHHHHHHH-/-PPPPB-TTSPBEEEEE--STTSTT-EEEEE--SSS----EEESSPPPPTTHHHHHHHHHHHHHHHHHHHHHHHHHHHHHHHHHHHHHHH-

Nearest PDB structures (foldseek):
  8gdw-assembly1_BBB  TM=3.680E-01  e=4.532E+00  Synechocystis sp. PCC 6803
  8pv8-assembly1_LT  TM=3.356E-01  e=6.175E+00  Thermochaetoides thermophila DSM 1495
  8gdw-assembly1_BBB  TM=3.658E-01  e=4.532E+00  Synechocystis sp. PCC 6803
  8pv8-assembly1_LT  TM=3.364E-01  e=6.175E+00  Thermochaetoides thermophila DSM 1495